Protein AF-R1DFX2-F1 (afdb_monomer_lite)

Secondary structure (DSSP, 8-state):
---GGGSS------GGG-TT--SHHHHHHHHHHHHHHHHHHHHHHHHHHHH-STTHHHHHHHHHHHHHHHHHHHHHHHHHHHHH-SSHHHHHHHHHHHHHHHHHHHHHHT-HHHHHHHHHHHS-----------------

Sequence (140 aa):
MASLASLFPRRTAVLFGVPGLGVPSDCARLARRTAARCDALAAAVISAHRSGGPAAPRRIVRGLDALSSTVCGLVDPLELARSAHPEEEMVRAADAAHGELCETLHRLNTSAELHAAAAAAARPAVRGRGEAGSGLRLRV

Organism: Emiliania huxleyi (NCBI:txid2903)

pLDDT: mean 85.62, std 19.41, range [41.81, 98.62]

Radius of gyration: 24.27 Å; chains: 1; bounding box: 84×29×70 Å

Structure (mmCIF, N/CA/C/O backbone):
data_AF-R1DFX2-F1
#
_entry.id   AF-R1DFX2-F1
#
loop_
_atom_site.group_PDB
_atom_site.id
_atom_site.type_symbol
_atom_site.label_atom_id
_atom_site.label_alt_id
_atom_site.label_comp_id
_atom_site.label_asym_id
_atom_site.label_entity_id
_atom_site.label_seq_id
_atom_site.pdbx_PDB_ins_code
_atom_site.Cartn_x
_atom_site.Cartn_y
_atom_site.Cartn_z
_atom_site.occupancy
_atom_site.B_iso_or_equiv
_atom_site.auth_seq_id
_atom_site.auth_comp_id
_atom_site.auth_asym_id
_atom_site.auth_atom_id
_atom_site.pdbx_PDB_model_num
ATOM 1 N N . MET A 1 1 ? -28.682 15.604 34.837 1.00 43.97 1 MET A N 1
ATOM 2 C CA . MET A 1 1 ? -27.512 14.762 34.507 1.00 43.97 1 MET A CA 1
ATOM 3 C C . MET A 1 1 ? -27.201 14.945 33.030 1.00 43.97 1 MET A C 1
ATOM 5 O O . MET A 1 1 ? -27.926 14.406 32.205 1.00 43.97 1 MET A O 1
ATOM 9 N N . ALA A 1 2 ? -26.220 15.785 32.689 1.00 47.34 2 ALA A N 1
ATOM 10 C CA . ALA A 1 2 ? -25.814 15.979 31.297 1.00 47.34 2 ALA A CA 1
ATOM 11 C C . ALA A 1 2 ? -25.183 14.679 30.775 1.00 47.34 2 ALA A C 1
ATOM 13 O O . ALA A 1 2 ? -24.300 14.118 31.422 1.00 47.34 2 ALA A O 1
ATOM 14 N N . SER A 1 3 ? -25.694 14.172 29.653 1.00 56.09 3 SER A N 1
ATOM 15 C CA . SER A 1 3 ? -25.184 12.961 29.008 1.00 56.09 3 SER A CA 1
ATOM 16 C C . SER A 1 3 ? -23.727 13.167 28.594 1.00 56.09 3 SER A C 1
ATOM 18 O O . SER A 1 3 ? -23.412 14.172 27.961 1.00 56.09 3 SER A O 1
ATOM 20 N N . LEU A 1 4 ? -22.849 12.202 28.891 1.00 55.28 4 LEU A N 1
ATOM 21 C CA . LEU A 1 4 ? -21.451 12.199 28.429 1.00 55.28 4 LEU A CA 1
ATOM 22 C C . LEU A 1 4 ? -21.342 12.330 26.896 1.00 55.28 4 LEU A C 1
ATOM 24 O O . LEU A 1 4 ? -20.336 12.820 26.388 1.00 55.28 4 LEU A O 1
ATOM 28 N N . ALA A 1 5 ? -22.409 11.994 26.162 1.00 54.12 5 ALA A N 1
ATOM 29 C CA . ALA A 1 5 ? -22.508 12.191 24.719 1.00 54.12 5 ALA A CA 1
ATOM 30 C C . ALA A 1 5 ? -22.498 13.672 24.281 1.00 54.12 5 ALA A C 1
ATOM 32 O O . ALA A 1 5 ? -22.230 13.950 23.115 1.00 54.12 5 ALA A O 1
ATOM 33 N N . SER A 1 6 ? -22.770 14.634 25.176 1.00 52.72 6 SER A N 1
ATOM 34 C CA . SER A 1 6 ? -22.750 16.069 24.846 1.00 52.72 6 SER A CA 1
ATOM 35 C C . SER A 1 6 ? -21.369 16.719 24.980 1.00 52.72 6 SER A C 1
ATOM 37 O O . SER A 1 6 ? -21.210 17.870 24.582 1.00 52.72 6 SER A O 1
ATOM 39 N N . LEU A 1 7 ? -20.380 16.019 25.551 1.00 52.38 7 LEU A N 1
ATOM 40 C CA . LEU A 1 7 ? -19.010 16.527 25.723 1.00 52.38 7 LEU A CA 1
ATOM 41 C C . LEU A 1 7 ? -18.137 16.334 24.476 1.00 52.38 7 LEU A C 1
ATOM 43 O O . LEU A 1 7 ? -17.106 16.989 24.344 1.00 52.38 7 LEU A O 1
ATOM 47 N N . PHE A 1 8 ? -18.572 15.491 23.539 1.00 54.12 8 PHE A N 1
ATOM 48 C CA . PHE A 1 8 ? -17.926 15.307 22.246 1.00 54.12 8 PHE A CA 1
ATOM 49 C C . PHE A 1 8 ? -18.796 15.946 21.162 1.00 54.12 8 PHE A C 1
ATOM 51 O O . PHE A 1 8 ? -19.661 15.275 20.592 1.00 54.12 8 PHE A O 1
ATOM 58 N N . PRO A 1 9 ? -18.624 17.249 20.862 1.00 46.53 9 PRO A N 1
ATOM 59 C CA . PRO A 1 9 ? -19.275 17.830 19.698 1.00 46.53 9 PRO A CA 1
ATOM 60 C C . PRO A 1 9 ? -18.891 16.983 18.484 1.00 46.53 9 PRO A C 1
ATOM 62 O O . PRO A 1 9 ? -17.702 16.733 18.267 1.00 46.53 9 PRO A O 1
ATOM 65 N N . ARG A 1 10 ? -19.886 16.538 17.702 1.00 53.62 10 ARG A N 1
ATOM 66 C CA . ARG A 1 10 ? -19.692 15.880 16.400 1.00 53.62 10 ARG A CA 1
ATOM 67 C C . ARG A 1 10 ? -19.063 16.882 15.426 1.00 53.62 10 ARG A C 1
ATOM 69 O O . ARG A 1 10 ? -19.713 17.388 14.517 1.00 53.62 10 ARG A O 1
ATOM 76 N N . ARG A 1 11 ? -17.794 17.221 15.650 1.00 51.31 11 ARG A N 1
ATOM 77 C CA . ARG A 1 11 ? -16.920 17.844 14.662 1.00 51.31 11 ARG A CA 1
ATOM 78 C C . ARG A 1 11 ? -16.886 16.874 13.496 1.00 51.31 11 ARG A C 1
ATOM 80 O O . ARG A 1 11 ? -16.752 15.680 13.736 1.00 51.31 11 ARG A O 1
ATOM 87 N N . THR A 1 12 ? -17.069 17.371 12.277 1.00 50.69 12 THR A N 1
ATOM 88 C CA . THR A 1 12 ? -16.925 16.613 11.024 1.00 50.69 12 THR A CA 1
ATOM 89 C C . THR A 1 12 ? -15.772 15.624 11.168 1.00 50.69 12 THR A C 1
ATOM 91 O O . THR A 1 12 ? -14.618 16.044 11.236 1.00 50.69 12 THR A O 1
ATOM 94 N N . ALA A 1 13 ? -16.103 14.353 11.398 1.00 53.62 13 ALA A N 1
ATOM 95 C CA . ALA A 1 13 ? -15.201 13.430 12.068 1.00 53.62 13 ALA A CA 1
ATOM 96 C C . ALA A 1 13 ? -14.059 13.061 11.121 1.00 53.62 13 ALA A C 1
ATOM 98 O O . ALA A 1 13 ? -14.257 12.409 10.099 1.00 53.62 13 ALA A O 1
ATOM 99 N N . VAL A 1 14 ? -12.875 13.569 11.449 1.00 61.81 14 VAL A N 1
ATOM 100 C CA . VAL A 1 14 ? -11.606 13.206 10.832 1.00 61.81 14 VAL A CA 1
ATOM 101 C C . VAL A 1 14 ? -10.836 12.472 11.921 1.00 61.81 14 VAL A C 1
ATOM 103 O O . VAL A 1 14 ? -10.137 13.088 12.728 1.00 61.81 14 VAL A O 1
ATOM 106 N N . LEU A 1 15 ? -11.034 11.162 12.012 1.00 74.75 15 LEU A N 1
ATOM 107 C CA . LEU A 1 15 ? -10.319 10.322 12.959 1.00 74.75 15 LEU A CA 1
ATOM 108 C C . LEU A 1 15 ? -8.849 10.254 12.526 1.00 74.75 15 LEU A C 1
ATOM 110 O O . LEU A 1 15 ? -8.541 9.926 11.381 1.00 74.75 15 LEU A O 1
ATOM 114 N N . PHE A 1 16 ? -7.948 10.638 13.431 1.00 81.12 16 PHE A N 1
ATOM 115 C CA . PHE A 1 16 ? -6.494 10.649 13.213 1.00 81.12 16 PHE A CA 1
ATOM 116 C C . PHE A 1 16 ? -6.021 11.447 11.985 1.00 81.12 16 PHE A C 1
ATOM 118 O O . PHE A 1 16 ? -4.985 11.146 11.404 1.00 81.12 16 PHE A O 1
ATOM 125 N N . GLY A 1 17 ? -6.769 12.474 11.569 1.00 79.75 17 GLY A N 1
ATOM 126 C CA . GLY A 1 17 ? -6.401 13.268 10.392 1.00 79.75 17 GLY A CA 1
ATOM 127 C C . GLY A 1 17 ? -6.754 12.617 9.047 1.00 79.75 17 GLY A C 1
ATOM 128 O O . GLY A 1 17 ? -6.452 13.211 8.016 1.00 79.75 17 GLY A O 1
ATOM 129 N N . VAL A 1 18 ? -7.433 11.459 9.032 1.00 86.06 18 VAL A N 1
ATOM 130 C CA . VAL A 1 18 ? -7.893 10.784 7.807 1.00 86.06 18 VAL A CA 1
ATOM 131 C C . VAL A 1 18 ? -9.235 11.356 7.337 1.00 86.06 18 VAL A C 1
ATOM 133 O O . VAL A 1 18 ? -10.257 11.178 8.012 1.00 86.06 18 VAL A O 1
ATOM 136 N N . PRO A 1 19 ? -9.294 12.025 6.170 1.00 86.38 19 PRO A N 1
ATOM 137 C CA . PRO A 1 19 ? -10.538 12.596 5.673 1.00 86.38 19 PRO A CA 1
ATOM 138 C C . PRO A 1 19 ? -11.594 11.520 5.399 1.00 86.38 19 PRO A C 1
ATOM 140 O O . PRO A 1 19 ? -11.378 10.593 4.619 1.00 86.38 19 PRO A O 1
ATOM 143 N N . GLY A 1 20 ? -12.771 11.684 6.003 1.00 86.62 20 GLY A N 1
ATOM 144 C CA . GLY A 1 20 ? -13.907 10.788 5.794 1.00 86.62 20 GLY A CA 1
ATOM 145 C C . GLY A 1 20 ? -13.832 9.463 6.554 1.00 86.62 20 GLY A C 1
ATOM 146 O O . GLY A 1 20 ? -14.596 8.568 6.196 1.00 86.62 20 GLY A O 1
ATOM 147 N N . LEU A 1 21 ? -12.936 9.346 7.544 1.00 89.25 21 LEU A N 1
ATOM 148 C CA . LEU A 1 21 ? -12.928 8.292 8.560 1.00 89.25 21 LEU A CA 1
ATOM 149 C C . LEU A 1 21 ? -13.527 8.858 9.853 1.00 89.25 21 LEU A C 1
ATOM 151 O O . LEU A 1 21 ? -12.865 9.614 10.560 1.00 89.25 21 LEU A O 1
ATOM 155 N N . GLY A 1 22 ? -14.778 8.524 10.156 1.00 88.88 22 GLY A N 1
ATOM 156 C CA . GLY A 1 22 ? -15.469 9.056 11.330 1.00 88.88 22 GLY A CA 1
ATOM 157 C C . GLY A 1 22 ? -16.487 8.118 11.970 1.00 88.88 22 GLY A C 1
ATOM 158 O O . GLY A 1 22 ? -16.707 8.198 13.175 1.00 88.88 22 GLY A O 1
ATOM 159 N N . VAL A 1 23 ? -17.091 7.221 11.192 1.00 92.50 23 VAL A N 1
ATOM 160 C CA . VAL A 1 23 ? -18.015 6.181 11.670 1.00 92.50 23 VAL A CA 1
ATOM 161 C C . VAL A 1 23 ? -17.557 4.791 11.209 1.00 92.50 23 VAL A C 1
ATOM 163 O O . VAL A 1 23 ? -16.844 4.701 10.212 1.00 92.50 23 VAL A O 1
ATOM 166 N N . PRO A 1 24 ? -17.970 3.691 11.869 1.00 96.12 24 PRO A N 1
ATOM 167 C CA . PRO A 1 24 ? -17.496 2.339 11.538 1.00 96.12 24 PRO A CA 1
ATOM 168 C C . PRO A 1 24 ? -17.664 1.947 10.058 1.00 96.12 24 PRO A C 1
ATOM 170 O O . PRO A 1 24 ? -16.787 1.325 9.461 1.00 96.12 24 PRO A O 1
ATOM 173 N N . SER A 1 25 ? -18.757 2.371 9.415 1.00 95.19 25 SER A N 1
ATOM 174 C CA . SER A 1 25 ? -19.004 2.100 7.990 1.00 95.19 25 SER A CA 1
ATOM 175 C C . SER A 1 25 ? -18.026 2.807 7.039 1.00 95.19 25 SER A C 1
ATOM 177 O O . SER A 1 25 ? -17.886 2.403 5.879 1.00 95.19 25 SER A O 1
ATOM 179 N N . ASP A 1 26 ? -17.310 3.829 7.515 1.00 96.12 26 ASP A N 1
ATOM 180 C CA . ASP A 1 26 ? -16.275 4.508 6.746 1.00 96.12 26 ASP A CA 1
ATOM 181 C C . ASP A 1 26 ? -15.040 3.623 6.550 1.00 96.12 26 ASP A C 1
ATOM 183 O O . ASP A 1 26 ? -14.452 3.682 5.471 1.00 96.12 26 ASP A O 1
ATOM 187 N N . CYS A 1 27 ? -14.686 2.770 7.523 1.00 97.50 27 CYS A N 1
ATOM 188 C CA . CYS A 1 27 ? -13.515 1.888 7.459 1.00 97.50 27 CYS A CA 1
ATOM 189 C C . CYS A 1 27 ? -13.551 1.019 6.197 1.00 97.50 27 CYS A C 1
ATOM 191 O O . CYS A 1 27 ? -12.656 1.091 5.356 1.00 97.50 27 CYS A O 1
ATOM 193 N N . ALA A 1 28 ? -14.646 0.281 6.002 1.00 97.56 28 ALA A N 1
ATOM 194 C CA . ALA A 1 28 ? -14.812 -0.596 4.845 1.00 97.56 28 ALA A CA 1
ATOM 195 C C . ALA A 1 28 ? -14.911 0.192 3.524 1.00 97.56 28 ALA A C 1
ATOM 197 O O . ALA A 1 28 ? -14.397 -0.226 2.486 1.00 97.56 28 ALA A O 1
ATOM 198 N N . ARG A 1 29 ? -15.566 1.363 3.532 1.00 97.94 29 ARG A N 1
ATOM 199 C CA . ARG A 1 29 ? -15.655 2.223 2.340 1.00 97.94 29 ARG A CA 1
ATOM 200 C C . ARG A 1 29 ? -14.278 2.738 1.921 1.00 97.94 29 ARG A C 1
ATOM 202 O O . ARG A 1 29 ? -13.976 2.760 0.726 1.00 97.94 29 ARG A O 1
ATOM 209 N N . LEU A 1 30 ? -13.477 3.187 2.882 1.00 97.81 30 LEU A N 1
ATOM 210 C CA . LEU A 1 30 ? -12.135 3.705 2.651 1.00 97.81 30 LEU A CA 1
ATOM 211 C C . LEU A 1 30 ? -11.174 2.584 2.255 1.00 97.81 30 LEU A C 1
ATOM 213 O O . LEU A 1 30 ? -10.459 2.769 1.278 1.00 97.81 30 LEU A O 1
ATOM 217 N N . ALA A 1 31 ? -11.228 1.413 2.896 1.00 98.25 31 ALA A N 1
ATOM 218 C CA . ALA A 1 31 ? -10.410 0.257 2.526 1.00 98.25 31 ALA A CA 1
ATOM 219 C C . ALA A 1 31 ? -10.603 -0.133 1.054 1.00 98.25 31 ALA A C 1
ATOM 221 O O . ALA A 1 31 ? -9.639 -0.158 0.290 1.00 98.25 31 ALA A O 1
ATOM 222 N N . ARG A 1 32 ? -11.857 -0.294 0.604 1.00 98.44 32 ARG A N 1
ATOM 223 C CA . ARG A 1 32 ? -12.162 -0.586 -0.810 1.00 98.44 32 ARG A CA 1
ATOM 224 C C . ARG A 1 32 ? -11.648 0.488 -1.767 1.00 98.44 32 ARG A C 1
ATOM 226 O O . ARG A 1 32 ? -11.128 0.173 -2.836 1.00 98.44 32 ARG A O 1
ATOM 233 N N . ARG A 1 33 ? -11.793 1.766 -1.404 1.00 98.25 33 ARG A N 1
ATOM 234 C CA . ARG A 1 33 ? -11.288 2.887 -2.214 1.00 98.25 33 ARG A CA 1
ATOM 235 C C . ARG A 1 33 ? -9.765 2.888 -2.300 1.00 98.25 33 ARG A C 1
ATOM 237 O O . ARG A 1 33 ? -9.227 3.092 -3.386 1.00 98.25 33 ARG A O 1
ATOM 244 N N . THR A 1 34 ? -9.091 2.657 -1.180 1.00 98.38 34 THR A N 1
ATOM 245 C CA . THR A 1 34 ? -7.633 2.566 -1.091 1.00 98.38 34 THR A CA 1
ATOM 246 C C . THR A 1 34 ? -7.119 1.394 -1.918 1.00 98.38 34 THR A C 1
ATOM 248 O O . THR A 1 34 ? -6.250 1.605 -2.758 1.00 98.38 34 THR A O 1
ATOM 251 N N . ALA A 1 35 ? -7.717 0.206 -1.795 1.00 98.50 35 ALA A N 1
ATOM 252 C CA . ALA A 1 35 ? -7.357 -0.961 -2.600 1.00 98.50 35 ALA A CA 1
ATOM 253 C C . ALA A 1 35 ? -7.498 -0.689 -4.109 1.00 98.50 35 ALA A C 1
ATOM 255 O O . ALA A 1 35 ? -6.539 -0.866 -4.859 1.00 98.50 35 ALA A O 1
ATOM 256 N N . ALA A 1 36 ? -8.635 -0.137 -4.549 1.00 98.50 36 ALA A N 1
ATOM 257 C CA . ALA A 1 36 ? -8.843 0.219 -5.955 1.00 98.50 36 ALA A CA 1
ATOM 258 C C . ALA A 1 36 ? -7.830 1.268 -6.458 1.00 98.50 36 ALA A C 1
ATOM 260 O O . ALA A 1 36 ? -7.362 1.212 -7.599 1.00 98.50 36 ALA A O 1
ATOM 261 N N . ARG A 1 37 ? -7.464 2.236 -5.608 1.00 98.50 37 ARG A N 1
ATOM 262 C CA . ARG A 1 37 ? -6.435 3.233 -5.926 1.00 98.50 37 ARG A CA 1
ATOM 263 C C . ARG A 1 37 ? -5.056 2.587 -6.056 1.00 98.50 37 ARG A C 1
ATOM 26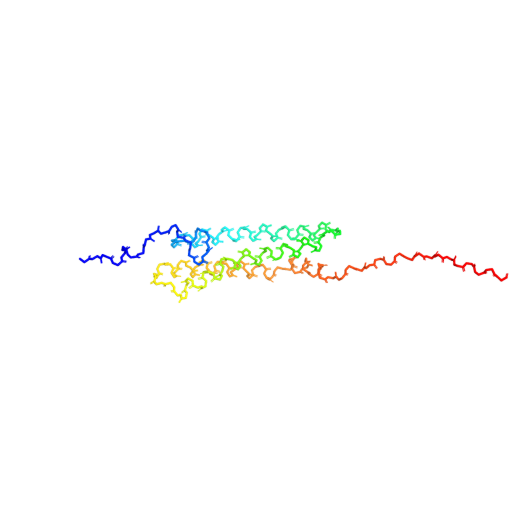5 O O . ARG A 1 37 ? -4.325 2.938 -6.984 1.00 98.50 37 ARG A O 1
ATOM 272 N N . CYS A 1 38 ? -4.717 1.661 -5.164 1.00 98.62 38 CYS A N 1
ATOM 273 C CA . CYS A 1 38 ? -3.484 0.889 -5.228 1.00 98.62 38 CYS A CA 1
ATOM 274 C C . CYS A 1 38 ? -3.409 0.065 -6.517 1.00 98.62 38 CYS A C 1
ATOM 276 O O . CYS A 1 38 ? -2.405 0.148 -7.219 1.00 98.62 38 CYS A O 1
ATOM 278 N N . ASP A 1 39 ? -4.475 -0.638 -6.899 1.00 98.38 39 ASP A N 1
ATOM 279 C CA . ASP A 1 39 ? -4.498 -1.424 -8.139 1.00 98.38 39 ASP A CA 1
ATOM 280 C C . ASP A 1 39 ? -4.257 -0.532 -9.377 1.00 98.38 39 ASP A C 1
ATOM 282 O O . ASP A 1 39 ? -3.451 -0.862 -10.251 1.00 98.38 39 ASP A O 1
ATOM 286 N N . ALA A 1 40 ? -4.870 0.657 -9.421 1.00 98.62 40 ALA A N 1
ATOM 287 C CA . ALA A 1 40 ? -4.650 1.622 -10.501 1.00 98.62 40 ALA A CA 1
ATOM 288 C C . ALA A 1 40 ? -3.203 2.156 -10.550 1.00 98.62 40 ALA A C 1
ATOM 290 O O . ALA A 1 40 ? -2.629 2.320 -11.631 1.00 98.62 40 ALA A O 1
ATOM 291 N N . LEU A 1 41 ? -2.595 2.431 -9.392 1.00 98.62 41 LEU A N 1
ATOM 292 C CA . LEU A 1 41 ? -1.200 2.872 -9.305 1.00 98.62 41 LEU A CA 1
ATOM 293 C C . LEU A 1 41 ? -0.227 1.756 -9.705 1.00 98.62 41 LEU A C 1
ATOM 295 O O . LEU A 1 41 ? 0.724 2.016 -10.442 1.00 98.62 41 LEU A O 1
ATOM 299 N N . ALA A 1 42 ? -0.490 0.517 -9.288 1.00 98.62 42 ALA A N 1
ATOM 300 C CA . ALA A 1 42 ? 0.301 -0.647 -9.669 1.00 98.62 42 ALA A CA 1
ATOM 301 C C . ALA A 1 42 ? 0.275 -0.855 -11.190 1.00 98.62 42 ALA A C 1
ATOM 303 O O . ALA A 1 42 ? 1.329 -0.973 -11.818 1.00 98.62 42 ALA A O 1
ATOM 304 N N . ALA A 1 43 ? -0.908 -0.780 -11.808 1.00 98.50 43 ALA A N 1
ATOM 305 C CA . ALA A 1 43 ? -1.050 -0.836 -13.260 1.00 98.50 43 ALA A CA 1
ATOM 306 C C . ALA A 1 43 ? -0.256 0.281 -13.966 1.00 98.50 43 ALA A C 1
ATOM 308 O O . ALA A 1 43 ? 0.397 0.038 -14.984 1.00 98.50 43 ALA A O 1
ATOM 309 N N . ALA A 1 44 ? -0.248 1.496 -13.409 1.00 98.25 44 ALA A N 1
ATOM 310 C CA . ALA A 1 44 ? 0.528 2.610 -13.949 1.00 98.25 44 ALA A CA 1
ATOM 311 C C . ALA A 1 44 ? 2.050 2.390 -13.842 1.00 98.25 44 ALA A C 1
ATOM 313 O O . ALA A 1 44 ? 2.777 2.735 -14.778 1.00 98.25 44 ALA A O 1
ATOM 314 N N . VAL A 1 45 ? 2.536 1.798 -12.744 1.00 98.50 45 VAL A N 1
ATOM 315 C CA . VAL A 1 45 ? 3.950 1.415 -12.570 1.00 98.50 45 VAL A CA 1
ATOM 316 C C . VAL A 1 45 ? 4.351 0.359 -13.596 1.00 98.50 45 VAL A C 1
ATOM 318 O O . VAL A 1 45 ? 5.348 0.533 -14.299 1.00 98.50 45 VAL A O 1
ATOM 321 N N . ILE A 1 46 ? 3.547 -0.695 -13.738 1.00 98.50 46 ILE A N 1
ATOM 322 C CA . ILE A 1 46 ? 3.790 -1.782 -14.695 1.00 98.50 46 ILE A CA 1
ATOM 323 C C . ILE A 1 46 ? 3.785 -1.238 -16.128 1.00 98.50 46 ILE A C 1
ATOM 325 O O . ILE A 1 46 ? 4.685 -1.531 -16.912 1.00 98.50 46 ILE A O 1
ATOM 329 N N . SER A 1 47 ? 2.823 -0.377 -16.467 1.00 98.12 47 SER A N 1
ATOM 330 C CA . SER A 1 47 ? 2.773 0.292 -17.770 1.00 98.12 47 SER A CA 1
ATOM 331 C C . SER A 1 47 ? 4.016 1.150 -18.024 1.00 98.12 47 SER A C 1
ATOM 333 O O . SER A 1 47 ? 4.608 1.069 -19.099 1.00 98.12 47 SER A O 1
ATOM 335 N N . ALA A 1 48 ? 4.467 1.934 -17.038 1.00 97.31 48 ALA A N 1
ATOM 336 C CA . ALA A 1 48 ? 5.684 2.735 -17.165 1.00 97.31 48 ALA A CA 1
ATOM 337 C C . ALA A 1 48 ? 6.929 1.866 -17.395 1.00 97.31 48 ALA A C 1
ATOM 339 O O . ALA A 1 48 ? 7.793 2.243 -18.187 1.00 97.31 48 ALA A O 1
ATOM 340 N N . HIS A 1 49 ? 7.003 0.704 -16.744 1.00 97.38 49 HIS A N 1
ATOM 341 C CA . HIS A 1 49 ? 8.077 -0.256 -16.960 1.00 97.38 49 HIS A CA 1
ATOM 342 C C . HIS A 1 49 ? 8.052 -0.849 -18.373 1.00 97.38 49 HIS A C 1
ATOM 344 O O . HIS A 1 49 ? 9.081 -0.830 -19.045 1.00 97.38 49 HIS A O 1
ATOM 350 N N . ARG A 1 50 ? 6.884 -1.304 -18.846 1.00 97.06 50 ARG A N 1
ATOM 351 C CA . ARG A 1 50 ? 6.720 -1.911 -20.178 1.00 97.06 50 ARG A CA 1
ATOM 352 C C . ARG A 1 50 ? 6.997 -0.928 -21.316 1.00 97.06 50 ARG A C 1
ATOM 354 O O . ARG A 1 50 ? 7.640 -1.297 -22.291 1.00 97.06 50 ARG A O 1
ATOM 361 N N . SER A 1 51 ? 6.538 0.316 -21.191 1.00 94.88 51 SER A N 1
ATOM 362 C CA . SER A 1 51 ? 6.761 1.348 -22.213 1.00 94.88 51 SER A CA 1
ATOM 363 C C . SER A 1 51 ? 8.212 1.835 -22.263 1.00 94.88 51 SER A C 1
ATOM 365 O O . SER A 1 51 ? 8.661 2.318 -23.300 1.00 94.88 51 SER A O 1
ATOM 367 N N . GLY A 1 52 ? 8.948 1.736 -21.149 1.00 91.44 52 GLY A N 1
ATOM 368 C CA . GLY A 1 52 ? 10.343 2.159 -21.062 1.00 91.44 52 GLY A CA 1
ATOM 369 C C . GLY A 1 52 ? 10.561 3.653 -21.342 1.00 91.44 52 GLY A C 1
ATOM 370 O O . GLY A 1 52 ? 9.726 4.512 -21.041 1.00 91.44 52 GLY A O 1
ATOM 371 N N . GLY A 1 53 ? 11.729 3.972 -21.900 1.00 91.94 53 GLY A N 1
ATOM 372 C CA . GLY A 1 53 ? 12.144 5.337 -22.221 1.00 91.94 53 GLY A CA 1
ATOM 373 C C . GLY A 1 53 ? 12.854 6.071 -21.072 1.00 91.94 53 GLY A C 1
ATOM 374 O O . GLY A 1 53 ? 12.864 5.613 -19.927 1.00 91.94 53 GLY A O 1
ATOM 375 N N . PRO A 1 54 ? 13.454 7.241 -21.355 1.00 90.81 54 PRO A N 1
ATOM 376 C CA . PRO A 1 54 ? 14.340 7.935 -20.415 1.00 90.81 54 PRO A CA 1
ATOM 377 C C . PRO A 1 54 ? 13.632 8.413 -19.137 1.00 90.81 54 PRO A C 1
ATOM 379 O O . PRO A 1 54 ? 14.267 8.577 -18.100 1.00 90.81 54 PRO A O 1
ATOM 382 N N . ALA A 1 55 ? 12.309 8.604 -19.182 1.00 91.94 55 ALA A N 1
ATOM 383 C CA . ALA A 1 55 ? 11.511 9.007 -18.024 1.00 91.94 55 ALA A CA 1
ATOM 384 C C . ALA A 1 55 ? 10.971 7.827 -17.188 1.00 91.94 55 ALA A C 1
ATOM 386 O O . ALA A 1 55 ? 10.420 8.067 -16.108 1.00 91.94 55 ALA A O 1
ATOM 387 N N . ALA A 1 56 ? 11.090 6.576 -17.655 1.00 94.31 56 ALA A N 1
ATOM 388 C CA . ALA A 1 56 ? 10.500 5.418 -16.978 1.00 94.31 56 ALA A CA 1
ATOM 389 C C . ALA A 1 56 ? 11.000 5.222 -15.539 1.00 94.31 56 ALA A C 1
ATOM 391 O O . ALA A 1 56 ? 10.141 5.109 -14.663 1.00 94.31 56 ALA A O 1
ATOM 392 N N . PRO A 1 57 ? 12.314 5.278 -15.230 1.00 95.25 57 PRO A N 1
ATOM 393 C CA . PRO A 1 57 ? 12.792 5.074 -13.860 1.00 95.25 57 PRO A CA 1
ATOM 394 C C . PRO A 1 57 ? 12.152 6.046 -12.862 1.00 95.25 57 PRO A C 1
ATOM 396 O O . PRO A 1 57 ? 11.633 5.643 -11.824 1.00 95.25 57 PRO A O 1
ATOM 399 N N . ARG A 1 58 ? 12.078 7.335 -13.224 1.00 95.25 58 ARG A N 1
ATOM 400 C CA . ARG A 1 58 ? 11.441 8.366 -12.392 1.00 95.25 58 ARG A CA 1
ATOM 401 C C . ARG A 1 58 ? 9.945 8.113 -12.197 1.00 95.25 58 ARG A C 1
ATOM 403 O O . ARG A 1 58 ? 9.430 8.362 -11.109 1.00 95.25 58 ARG A O 1
ATOM 410 N N . ARG A 1 59 ? 9.232 7.666 -13.237 1.00 96.94 59 ARG A N 1
ATOM 411 C CA . ARG A 1 59 ? 7.795 7.346 -13.153 1.00 96.94 59 ARG A CA 1
ATOM 412 C C . ARG A 1 59 ? 7.536 6.121 -12.281 1.00 96.94 59 ARG A C 1
ATOM 414 O O . ARG A 1 59 ? 6.593 6.151 -11.501 1.00 96.94 59 ARG A O 1
ATOM 421 N N . ILE A 1 60 ? 8.380 5.096 -12.390 1.00 98.12 60 ILE A N 1
ATOM 422 C CA . ILE A 1 60 ? 8.305 3.882 -11.572 1.00 98.12 60 ILE A CA 1
ATOM 423 C C . ILE A 1 60 ? 8.499 4.234 -10.098 1.00 98.12 60 ILE A C 1
ATOM 425 O O . ILE A 1 60 ? 7.614 3.955 -9.299 1.00 98.12 60 ILE A O 1
ATOM 429 N N . VAL A 1 61 ? 9.594 4.921 -9.747 1.00 97.25 61 VAL A N 1
ATOM 430 C CA . VAL A 1 61 ? 9.882 5.292 -8.349 1.00 97.25 61 VAL A CA 1
ATOM 431 C C . VAL A 1 61 ? 8.753 6.134 -7.754 1.00 97.25 61 VAL A C 1
ATOM 433 O O . VAL A 1 61 ? 8.284 5.839 -6.662 1.00 97.25 61 VAL A O 1
ATOM 436 N N . ARG A 1 62 ? 8.250 7.134 -8.490 1.00 97.69 62 ARG A N 1
ATOM 437 C CA . ARG A 1 62 ? 7.109 7.949 -8.035 1.00 97.69 62 ARG A CA 1
ATOM 438 C C . ARG A 1 62 ? 5.823 7.143 -7.872 1.00 97.69 62 ARG A C 1
ATOM 440 O O . ARG A 1 62 ? 5.034 7.444 -6.988 1.00 97.69 62 ARG A O 1
ATOM 447 N N . GLY A 1 63 ? 5.583 6.164 -8.740 1.00 98.12 63 GLY A N 1
ATOM 448 C CA . GLY A 1 63 ? 4.412 5.300 -8.632 1.00 98.12 63 GLY A CA 1
ATOM 449 C C . GLY A 1 63 ? 4.486 4.369 -7.421 1.00 98.12 63 GLY A C 1
ATOM 450 O O . GLY A 1 63 ? 3.483 4.201 -6.737 1.00 98.12 63 GLY A O 1
ATOM 451 N N . LEU A 1 64 ? 5.671 3.828 -7.117 1.00 98.06 64 LEU A N 1
ATOM 452 C CA . LEU A 1 64 ? 5.916 3.029 -5.911 1.00 98.06 64 LEU A CA 1
ATOM 453 C C . LEU A 1 64 ? 5.773 3.868 -4.633 1.00 98.06 64 LEU A C 1
ATOM 455 O O . LEU A 1 64 ? 5.099 3.450 -3.700 1.00 98.06 64 LEU A O 1
ATOM 459 N N . ASP A 1 65 ? 6.326 5.079 -4.614 1.00 98.19 65 ASP A N 1
ATOM 460 C CA . ASP A 1 65 ? 6.159 6.023 -3.501 1.00 98.19 65 ASP A CA 1
ATOM 461 C C . ASP A 1 65 ? 4.679 6.389 -3.270 1.00 98.19 65 ASP A C 1
ATOM 463 O O . ASP A 1 65 ? 4.179 6.376 -2.142 1.00 98.19 65 ASP A O 1
ATOM 467 N N . ALA A 1 66 ? 3.934 6.623 -4.355 1.00 98.31 66 ALA A N 1
ATOM 468 C CA . ALA A 1 66 ? 2.499 6.872 -4.289 1.00 98.31 66 ALA A CA 1
ATOM 469 C C . ALA A 1 66 ? 1.704 5.650 -3.800 1.00 98.31 66 ALA A C 1
ATOM 471 O O . ALA A 1 66 ? 0.707 5.832 -3.099 1.00 98.31 66 ALA A O 1
ATOM 472 N N . LEU A 1 67 ? 2.118 4.424 -4.150 1.00 98.12 67 LEU A N 1
ATOM 473 C CA . LEU A 1 67 ? 1.519 3.192 -3.625 1.00 98.12 67 LEU A CA 1
ATOM 474 C C . LEU A 1 67 ? 1.659 3.136 -2.105 1.00 98.12 67 LEU A C 1
ATOM 476 O O . LEU A 1 67 ? 0.643 3.031 -1.418 1.00 98.12 67 LEU A O 1
ATOM 480 N N . SER A 1 68 ? 2.885 3.282 -1.596 1.00 97.44 68 SER A N 1
ATOM 481 C CA . SER A 1 68 ? 3.173 3.272 -0.159 1.00 97.44 68 SER A CA 1
ATOM 482 C C . SER A 1 68 ? 2.409 4.374 0.573 1.00 97.44 68 SER A C 1
ATOM 484 O O . SER A 1 68 ? 1.716 4.100 1.548 1.00 97.44 68 SER A O 1
ATOM 486 N N . SER A 1 69 ? 2.437 5.603 0.050 1.00 97.44 69 SER A N 1
ATOM 487 C CA . SER A 1 69 ? 1.708 6.737 0.635 1.00 97.44 69 SER A CA 1
ATOM 488 C C . SER A 1 69 ? 0.196 6.499 0.688 1.00 97.44 69 SER A C 1
ATOM 490 O O . SER A 1 69 ? -0.462 6.870 1.656 1.00 97.44 69 SER A O 1
ATOM 492 N N . THR A 1 70 ? -0.366 5.869 -0.349 1.00 97.56 70 THR A N 1
ATOM 493 C CA . THR A 1 70 ? -1.805 5.584 -0.432 1.00 97.56 70 THR A CA 1
ATOM 494 C C . THR A 1 70 ? -2.228 4.541 0.597 1.00 97.56 70 THR A C 1
ATOM 496 O O . THR A 1 70 ? -3.237 4.729 1.271 1.00 97.56 70 THR A O 1
ATOM 499 N N . VAL A 1 71 ? -1.480 3.441 0.713 1.00 96.81 71 VAL A N 1
ATOM 500 C CA . VAL A 1 71 ? -1.861 2.336 1.599 1.00 96.81 71 VAL A CA 1
ATOM 501 C C . VAL A 1 71 ? -1.546 2.642 3.064 1.00 96.81 71 VAL A C 1
ATOM 503 O O . VAL A 1 71 ? -2.436 2.515 3.903 1.00 96.81 71 VAL A O 1
ATOM 506 N N . CYS A 1 72 ? -0.344 3.141 3.378 1.00 95.50 72 CYS A N 1
ATOM 507 C CA . CYS A 1 72 ? 0.048 3.488 4.750 1.00 95.50 72 CYS A CA 1
ATOM 508 C C . CYS A 1 72 ? -0.784 4.649 5.306 1.00 95.50 72 CYS A C 1
ATOM 510 O O . CYS A 1 72 ? -1.124 4.654 6.484 1.00 95.50 72 CYS A O 1
ATOM 512 N N . GLY A 1 73 ? -1.228 5.572 4.442 1.00 95.38 73 GLY A N 1
ATOM 513 C CA . GLY A 1 73 ? -2.123 6.664 4.829 1.00 95.38 73 GLY A CA 1
ATOM 514 C C . GLY A 1 73 ? -3.478 6.218 5.396 1.00 95.38 73 GLY A C 1
ATOM 515 O O . GLY A 1 73 ? -4.185 7.046 5.968 1.00 95.38 73 GLY A O 1
ATOM 516 N N . LEU A 1 74 ? -3.850 4.940 5.254 1.00 96.94 74 LEU A N 1
ATOM 517 C CA . LEU A 1 74 ? -5.049 4.368 5.867 1.00 96.94 74 LEU A CA 1
ATOM 518 C C . LEU A 1 74 ? -4.753 3.182 6.794 1.00 96.94 74 LEU A C 1
ATOM 520 O O . LEU A 1 74 ? -5.418 3.060 7.818 1.00 96.94 74 LEU A O 1
ATOM 524 N N . VAL A 1 75 ? -3.767 2.339 6.477 1.00 96.88 75 VAL A N 1
ATOM 525 C CA . VAL A 1 75 ? -3.386 1.197 7.325 1.00 96.88 75 VAL A CA 1
ATOM 526 C C . VAL A 1 75 ? -2.967 1.656 8.722 1.00 96.88 75 VAL A C 1
ATOM 528 O O . VAL A 1 75 ? -3.506 1.135 9.695 1.00 96.88 75 VAL A O 1
ATOM 531 N N . ASP A 1 76 ? -2.108 2.673 8.845 1.00 95.56 76 ASP A N 1
ATOM 532 C CA . ASP A 1 76 ? -1.611 3.099 10.163 1.00 95.56 76 ASP A CA 1
ATOM 533 C C . ASP A 1 76 ? -2.736 3.692 11.045 1.00 95.56 76 ASP A C 1
ATOM 535 O O . ASP A 1 76 ? -2.856 3.317 12.215 1.00 95.56 76 ASP A O 1
ATOM 539 N N . PRO A 1 77 ? -3.635 4.552 10.517 1.00 95.50 77 PRO A N 1
ATOM 540 C CA . PRO A 1 77 ? -4.828 4.984 11.247 1.00 95.50 77 PRO A CA 1
ATOM 541 C C . PRO A 1 77 ? -5.771 3.847 11.660 1.00 95.50 77 PRO A C 1
ATOM 543 O O . PRO A 1 77 ? -6.364 3.920 12.737 1.00 95.50 77 PRO A O 1
ATOM 546 N N . LEU A 1 78 ? -5.932 2.812 10.828 1.00 96.88 78 LEU A N 1
ATOM 547 C CA . LEU A 1 78 ? -6.755 1.647 11.166 1.00 96.88 78 LEU A CA 1
ATOM 548 C C . LEU A 1 78 ? -6.104 0.790 12.258 1.00 96.88 78 LEU A C 1
ATOM 550 O O . LEU A 1 78 ? -6.810 0.345 13.161 1.00 96.88 78 LEU A O 1
ATOM 554 N N . GLU A 1 79 ? -4.780 0.618 12.231 1.00 96.56 79 GLU A N 1
ATOM 555 C CA . GLU A 1 79 ? -4.030 -0.070 13.292 1.00 96.56 79 GLU A CA 1
ATOM 556 C C . GLU A 1 79 ? -4.203 0.644 14.639 1.00 96.56 79 GLU A C 1
ATOM 558 O O . GLU A 1 79 ? -4.461 0.016 15.672 1.00 96.56 79 GLU A O 1
ATOM 563 N N . LEU A 1 80 ? -4.141 1.979 14.630 1.00 95.38 80 LEU A N 1
ATOM 564 C CA . LEU A 1 80 ? -4.395 2.776 15.826 1.00 95.38 80 LEU A CA 1
ATOM 565 C C . LEU A 1 80 ? -5.855 2.660 16.287 1.00 95.38 80 LEU A C 1
ATOM 567 O O . LEU A 1 80 ? -6.112 2.484 17.479 1.00 95.38 80 LEU A O 1
ATOM 571 N N . ALA A 1 81 ? -6.816 2.720 15.359 1.00 94.94 81 ALA A N 1
ATOM 572 C CA . ALA A 1 81 ? -8.238 2.593 15.674 1.00 94.94 81 ALA A CA 1
ATOM 573 C C . ALA A 1 81 ? -8.564 1.234 16.309 1.00 94.94 81 ALA A C 1
ATOM 575 O O . ALA A 1 81 ? -9.227 1.189 17.342 1.00 94.94 81 ALA A O 1
ATOM 576 N N . ARG A 1 82 ? -8.069 0.127 15.746 1.00 96.44 82 ARG A N 1
ATOM 577 C CA . ARG A 1 82 ? -8.349 -1.212 16.286 1.00 96.44 82 ARG A CA 1
ATOM 578 C C . ARG A 1 82 ? -7.664 -1.482 17.630 1.00 96.44 82 ARG A C 1
ATOM 580 O O . ARG A 1 82 ? -8.131 -2.326 18.385 1.00 96.44 82 ARG A O 1
ATOM 587 N N . SER A 1 83 ? -6.591 -0.756 17.945 1.00 95.44 83 SER A N 1
ATOM 588 C CA . SER A 1 83 ? -5.826 -0.953 19.184 1.00 95.44 83 SER A CA 1
ATOM 589 C C . SER A 1 83 ? -6.264 -0.047 20.338 1.00 95.44 83 SER A C 1
ATOM 591 O O . SER A 1 83 ? -6.065 -0.403 21.497 1.00 95.44 83 SER A O 1
ATOM 593 N N . ALA A 1 84 ? -6.813 1.137 20.045 1.00 92.69 84 ALA A N 1
ATOM 594 C CA . ALA A 1 84 ? -6.994 2.188 21.052 1.00 92.69 84 ALA A CA 1
ATOM 595 C C . ALA A 1 84 ? -8.346 2.919 21.005 1.00 92.69 84 ALA A C 1
ATOM 597 O O . ALA A 1 84 ? -8.578 3.805 21.831 1.00 92.69 84 ALA A O 1
ATOM 598 N N . HIS A 1 85 ? -9.239 2.613 20.056 1.00 93.50 85 HIS A N 1
ATOM 599 C CA . HIS A 1 85 ? -10.525 3.307 19.984 1.00 93.50 85 HIS A CA 1
ATOM 600 C C . HIS A 1 85 ? -11.461 2.870 21.133 1.00 93.50 85 HIS A C 1
ATOM 602 O O . HIS A 1 85 ? -11.578 1.675 21.393 1.00 93.50 85 HIS A O 1
ATOM 608 N N . PRO A 1 86 ? -12.160 3.804 21.813 1.00 93.62 86 PRO A N 1
ATOM 609 C CA . PRO A 1 86 ? -13.010 3.473 22.964 1.00 93.62 86 PRO A CA 1
ATOM 610 C C . PRO A 1 86 ? -14.281 2.694 22.593 1.00 93.62 86 PRO A C 1
ATOM 612 O O . PRO A 1 86 ? -14.788 1.922 23.398 1.00 93.62 86 PRO A O 1
ATOM 615 N N . GLU A 1 87 ? -14.805 2.901 21.382 1.00 95.19 87 GLU A N 1
ATOM 616 C CA . GLU A 1 87 ? -16.002 2.207 20.883 1.00 95.19 87 GLU A CA 1
ATOM 617 C C . GLU A 1 87 ? -15.646 0.882 20.193 1.00 95.19 87 GLU A C 1
ATOM 619 O O . GLU A 1 87 ? -14.967 0.884 19.160 1.00 95.19 87 GLU A O 1
ATOM 624 N N . GLU A 1 88 ? -16.181 -0.234 20.696 1.00 96.62 88 GLU A N 1
ATOM 625 C CA . GLU A 1 88 ? -15.924 -1.582 20.164 1.00 96.62 88 GLU A CA 1
ATOM 626 C C . GLU A 1 88 ? -16.372 -1.773 18.708 1.00 96.62 88 GLU A C 1
ATOM 628 O O . GLU A 1 88 ? -15.770 -2.547 17.964 1.00 96.62 88 GLU A O 1
ATOM 633 N N . GLU A 1 89 ? -17.444 -1.098 18.284 1.00 96.50 89 GLU A N 1
ATOM 634 C CA . GLU A 1 89 ? -17.933 -1.196 16.904 1.00 96.50 89 GLU A CA 1
ATOM 635 C C . GLU A 1 89 ? -16.907 -0.627 15.915 1.00 96.50 89 GLU A C 1
ATOM 637 O O . GLU A 1 89 ? -16.661 -1.216 14.861 1.00 96.50 89 GLU A O 1
ATOM 642 N N . MET A 1 90 ? -16.253 0.479 16.284 1.00 95.56 90 MET A N 1
ATOM 643 C CA . MET A 1 90 ? -15.169 1.052 15.490 1.00 95.56 90 MET A CA 1
ATOM 644 C C . MET A 1 90 ? -13.939 0.145 15.507 1.00 95.56 90 MET A C 1
ATOM 646 O O . MET A 1 90 ? -13.343 -0.053 14.454 1.00 95.56 90 MET A O 1
ATOM 650 N N . VAL A 1 91 ? -13.589 -0.444 16.658 1.00 98.12 91 VAL A N 1
ATOM 651 C CA . VAL A 1 91 ? -12.481 -1.411 16.759 1.00 98.12 91 VAL A CA 1
ATOM 652 C C . VAL A 1 91 ? -12.687 -2.573 15.787 1.00 98.12 91 VAL A C 1
ATOM 654 O O . VAL A 1 91 ? -11.811 -2.850 14.972 1.00 98.12 91 VAL A O 1
ATOM 657 N N . ARG A 1 92 ? -13.870 -3.201 15.804 1.00 98.50 92 ARG A N 1
ATOM 658 C CA . ARG A 1 92 ? -14.209 -4.320 14.907 1.00 98.50 92 ARG A CA 1
ATOM 659 C C . ARG A 1 92 ? -14.187 -3.918 13.432 1.00 98.50 92 ARG A C 1
ATOM 661 O O . ARG A 1 92 ? -13.673 -4.661 12.600 1.00 98.50 92 ARG A O 1
ATOM 668 N N . ALA A 1 93 ? -14.730 -2.748 13.098 1.00 98.31 93 ALA A N 1
ATOM 669 C CA . ALA A 1 93 ? -14.724 -2.258 11.723 1.00 98.31 93 ALA A CA 1
ATOM 670 C C . ALA A 1 93 ? -13.312 -1.909 11.228 1.00 98.31 93 ALA A C 1
ATOM 672 O O . ALA A 1 93 ? -12.990 -2.158 10.065 1.00 98.31 93 ALA A O 1
ATOM 673 N N . ALA A 1 94 ? -12.474 -1.340 12.098 1.00 98.19 94 ALA A N 1
ATOM 674 C CA . ALA A 1 94 ? -11.089 -1.029 11.786 1.00 98.19 94 ALA A CA 1
ATOM 675 C C . ALA A 1 94 ? -10.244 -2.295 11.609 1.00 98.19 94 ALA A C 1
ATOM 677 O O . ALA A 1 94 ? -9.473 -2.361 10.659 1.00 98.19 94 ALA A O 1
ATOM 678 N N . ASP A 1 95 ? -10.435 -3.306 12.459 1.00 98.56 95 ASP A N 1
ATOM 679 C CA . ASP A 1 95 ? -9.747 -4.596 12.364 1.00 98.56 95 ASP A CA 1
ATOM 680 C C . ASP A 1 95 ? -10.048 -5.315 11.040 1.00 98.56 95 ASP A C 1
ATOM 682 O O . ASP A 1 95 ? -9.129 -5.704 10.318 1.00 98.56 95 ASP A O 1
ATOM 686 N N . ALA A 1 96 ? -11.326 -5.386 10.652 1.00 98.56 96 ALA A N 1
ATOM 687 C CA . ALA A 1 96 ? -11.729 -5.970 9.373 1.00 98.56 96 ALA A CA 1
ATOM 688 C C . ALA A 1 96 ? -11.122 -5.218 8.172 1.00 98.56 96 ALA A C 1
ATOM 690 O O . ALA A 1 96 ? -10.528 -5.827 7.282 1.00 98.56 96 ALA A O 1
ATOM 691 N N . ALA A 1 97 ? -11.217 -3.884 8.168 1.00 98.50 97 ALA A N 1
ATOM 692 C CA . ALA A 1 97 ? -10.655 -3.048 7.107 1.00 98.50 97 ALA A CA 1
ATOM 693 C C . ALA A 1 97 ? -9.119 -3.127 7.038 1.00 98.50 97 ALA A C 1
ATOM 695 O O . ALA A 1 97 ? -8.545 -3.111 5.949 1.00 98.50 97 ALA A O 1
ATOM 696 N N . HIS A 1 98 ? -8.451 -3.222 8.190 1.00 98.44 98 HIS A N 1
ATOM 697 C CA . HIS A 1 98 ? -7.009 -3.416 8.275 1.00 98.44 98 HIS A CA 1
ATOM 698 C C . HIS A 1 98 ? -6.608 -4.759 7.650 1.00 98.44 98 HIS A C 1
ATOM 700 O O . HIS A 1 98 ? -5.709 -4.792 6.811 1.00 98.44 98 HIS A O 1
ATOM 706 N N . GLY A 1 99 ? -7.333 -5.840 7.965 1.00 98.12 99 GLY A N 1
ATOM 707 C CA . GLY A 1 99 ? -7.146 -7.157 7.347 1.00 98.12 99 GLY A CA 1
ATOM 708 C C . GLY A 1 99 ? -7.234 -7.126 5.816 1.00 98.12 99 GLY A C 1
ATOM 709 O O . GLY A 1 99 ? -6.306 -7.576 5.141 1.00 98.12 99 GLY A O 1
ATOM 710 N N . GLU A 1 100 ? -8.281 -6.508 5.256 1.00 98.00 100 GLU A N 1
ATOM 711 C CA . GLU A 1 100 ? -8.444 -6.348 3.796 1.00 98.00 100 GLU A CA 1
ATOM 712 C C . GLU A 1 100 ? -7.254 -5.607 3.143 1.00 98.00 100 GLU A C 1
ATOM 714 O O . GLU A 1 100 ? -6.795 -5.941 2.041 1.00 98.00 100 GLU A O 1
ATOM 719 N N . LEU A 1 101 ? -6.717 -4.583 3.812 1.00 98.25 101 LEU A N 1
ATOM 720 C CA . LEU A 1 101 ? -5.568 -3.834 3.301 1.00 98.25 101 LEU A CA 1
ATOM 721 C C . LEU A 1 101 ? -4.245 -4.584 3.479 1.00 98.25 101 LEU A C 1
ATOM 723 O O . LEU A 1 101 ? -3.368 -4.449 2.624 1.00 98.25 101 LEU A O 1
ATOM 727 N N . CYS A 1 102 ? -4.099 -5.419 4.509 1.00 97.75 102 CYS A N 1
ATOM 728 C CA . CYS A 1 102 ? -2.961 -6.330 4.636 1.00 97.75 102 CYS A CA 1
ATOM 729 C C . CYS A 1 102 ? -2.914 -7.343 3.485 1.00 97.75 102 CYS A C 1
ATOM 731 O O . CYS A 1 102 ? -1.835 -7.611 2.953 1.00 97.75 102 CYS A O 1
ATOM 733 N N . GLU A 1 103 ? -4.060 -7.856 3.035 1.00 97.62 103 GLU A N 1
ATOM 734 C CA . GLU A 1 103 ? -4.125 -8.705 1.838 1.00 97.62 103 GLU A CA 1
ATOM 735 C C . GLU A 1 103 ? -3.708 -7.938 0.577 1.00 97.62 103 GLU A C 1
ATOM 737 O O . GLU A 1 103 ? -2.947 -8.445 -0.254 1.00 97.62 103 GLU A O 1
ATOM 742 N N . THR A 1 104 ? -4.148 -6.682 0.453 1.00 97.25 104 THR A N 1
ATOM 743 C CA . THR A 1 104 ? -3.712 -5.792 -0.633 1.00 97.25 104 THR A CA 1
ATOM 744 C C . THR A 1 104 ? -2.192 -5.586 -0.599 1.00 97.25 104 THR A C 1
ATOM 746 O O . THR A 1 104 ? -1.535 -5.744 -1.628 1.00 97.25 104 THR A O 1
ATOM 749 N N . LEU A 1 105 ? -1.605 -5.311 0.571 1.00 96.75 105 LEU A N 1
ATOM 750 C CA . LEU A 1 105 ? -0.153 -5.199 0.757 1.00 96.75 105 LEU A CA 1
ATOM 751 C C . LEU A 1 105 ? 0.575 -6.484 0.368 1.00 96.75 105 LEU A C 1
ATOM 753 O O . LEU A 1 105 ? 1.573 -6.425 -0.349 1.00 96.75 105 LEU A O 1
ATOM 757 N N . HIS A 1 106 ? 0.077 -7.641 0.803 1.00 97.38 106 HIS A N 1
ATOM 758 C CA . HIS A 1 106 ? 0.667 -8.927 0.455 1.00 97.38 106 HIS A CA 1
ATOM 759 C C . HIS A 1 106 ? 0.700 -9.127 -1.065 1.00 97.38 106 HIS A C 1
ATOM 761 O O . HIS A 1 106 ? 1.754 -9.447 -1.621 1.00 97.38 106 HIS A O 1
ATOM 767 N N . ARG A 1 107 ? -0.415 -8.858 -1.757 1.00 97.75 107 ARG A N 1
ATOM 768 C CA . ARG A 1 107 ? -0.507 -8.944 -3.222 1.00 97.75 107 ARG A CA 1
ATOM 769 C C . ARG A 1 107 ? 0.466 -7.994 -3.926 1.00 97.75 107 ARG A C 1
ATOM 771 O O . ARG A 1 107 ? 1.111 -8.389 -4.895 1.00 97.75 107 ARG A O 1
ATOM 778 N N . LEU A 1 108 ? 0.583 -6.752 -3.456 1.00 97.38 108 LEU A N 1
ATOM 779 C CA . LEU A 1 108 ? 1.505 -5.768 -4.033 1.00 97.38 108 LEU A CA 1
ATOM 780 C C . LEU A 1 108 ? 2.971 -6.173 -3.817 1.00 97.38 108 LEU A C 1
ATOM 782 O O . LEU A 1 108 ? 3.753 -6.171 -4.766 1.00 97.38 108 LEU A O 1
ATOM 786 N N . ASN A 1 109 ? 3.335 -6.570 -2.595 1.00 96.94 109 ASN A N 1
ATOM 787 C CA . ASN A 1 109 ? 4.714 -6.891 -2.215 1.00 96.94 109 ASN A CA 1
ATOM 788 C C . ASN A 1 109 ? 5.231 -8.195 -2.839 1.00 96.94 109 ASN A C 1
ATOM 790 O O . ASN A 1 109 ? 6.435 -8.347 -3.026 1.00 96.94 109 ASN A O 1
ATOM 794 N N . THR A 1 110 ? 4.340 -9.127 -3.180 1.00 97.94 110 THR A N 1
ATOM 795 C CA . THR A 1 110 ? 4.694 -10.394 -3.847 1.00 97.94 110 THR A CA 1
ATOM 796 C C . THR A 1 110 ? 4.629 -10.317 -5.377 1.00 97.94 110 THR A C 1
ATOM 798 O O . THR A 1 110 ? 4.937 -11.293 -6.061 1.00 97.94 110 THR A O 1
ATOM 801 N N . SER A 1 111 ? 4.271 -9.162 -5.949 1.00 98.31 111 SER A N 1
ATOM 802 C CA . SER A 1 111 ? 4.171 -8.989 -7.400 1.00 98.31 111 SER A CA 1
ATOM 803 C C . SER A 1 111 ? 5.544 -9.007 -8.080 1.00 98.31 111 SER A C 1
ATOM 805 O O . SER A 1 111 ? 6.343 -8.073 -7.958 1.00 98.31 111 SER A O 1
ATOM 807 N N . ALA A 1 112 ? 5.785 -10.040 -8.891 1.00 98.44 112 ALA A N 1
ATOM 808 C CA . ALA A 1 112 ? 6.993 -10.156 -9.707 1.00 98.44 112 ALA A CA 1
ATOM 809 C C . ALA A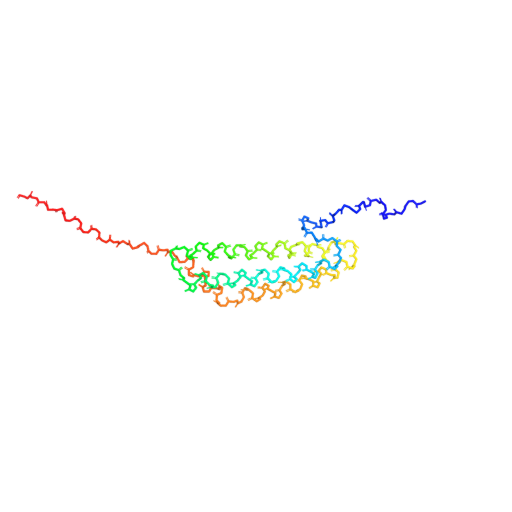 1 112 ? 7.142 -9.003 -10.719 1.00 98.44 112 ALA A C 1
ATOM 811 O O . ALA A 1 112 ? 8.260 -8.575 -11.007 1.00 98.44 112 ALA A O 1
ATOM 812 N N . GLU A 1 113 ? 6.033 -8.465 -11.235 1.00 98.38 113 GLU A N 1
ATOM 813 C CA . GLU A 1 113 ? 6.056 -7.350 -12.188 1.00 98.38 113 GLU A CA 1
ATOM 814 C C . GLU A 1 113 ? 6.445 -6.026 -11.525 1.00 98.38 113 GLU A C 1
ATOM 816 O O . GLU A 1 113 ? 7.262 -5.281 -12.072 1.00 98.38 113 GLU A O 1
ATOM 821 N N . LEU A 1 114 ? 5.903 -5.738 -10.335 1.00 98.19 114 LEU A N 1
ATOM 822 C CA . LEU A 1 114 ? 6.301 -4.554 -9.567 1.00 98.19 114 LEU A CA 1
ATOM 823 C C . LEU A 1 114 ? 7.759 -4.659 -9.120 1.00 98.19 114 LEU A C 1
ATOM 825 O O . LEU A 1 114 ? 8.498 -3.678 -9.215 1.00 98.19 114 LEU A O 1
ATOM 829 N N . HIS A 1 115 ? 8.197 -5.853 -8.717 1.00 98.06 115 HIS A N 1
ATOM 830 C CA . HIS A 1 115 ? 9.599 -6.113 -8.414 1.00 98.06 115 HIS A CA 1
ATOM 831 C C . HIS A 1 115 ? 10.504 -5.863 -9.633 1.00 98.06 115 HIS A C 1
ATOM 833 O O . HIS A 1 115 ? 11.499 -5.145 -9.526 1.00 98.06 115 HIS A O 1
ATOM 839 N N . ALA A 1 116 ? 10.153 -6.394 -10.809 1.00 97.75 116 ALA A N 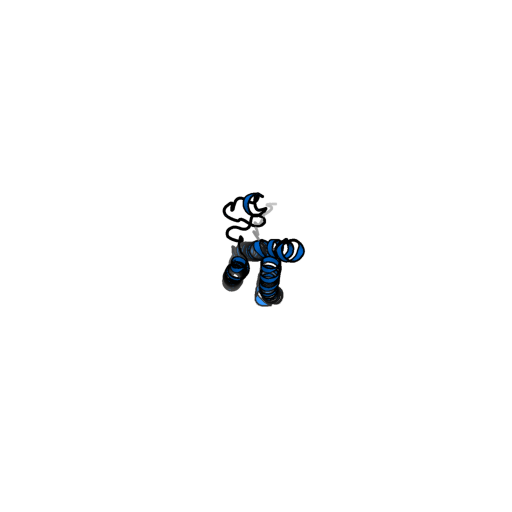1
ATOM 840 C CA . ALA A 1 116 ? 10.917 -6.174 -12.037 1.00 97.75 116 ALA A CA 1
ATOM 841 C C . ALA A 1 116 ? 10.996 -4.684 -12.410 1.00 97.75 116 ALA A C 1
ATOM 843 O O . ALA A 1 116 ? 12.076 -4.187 -12.743 1.00 97.75 116 ALA A O 1
ATOM 844 N N . ALA A 1 117 ? 9.882 -3.954 -12.278 1.00 97.44 117 ALA A N 1
ATOM 845 C CA . ALA A 1 117 ? 9.842 -2.511 -12.485 1.00 97.44 117 ALA A CA 1
ATOM 846 C C . ALA A 1 117 ? 10.787 -1.774 -11.522 1.00 97.44 117 ALA A C 1
ATOM 848 O O . ALA A 1 117 ? 11.610 -0.968 -11.965 1.00 97.44 117 ALA A O 1
ATOM 849 N N . ALA A 1 118 ? 10.712 -2.074 -10.221 1.00 96.56 118 ALA A N 1
ATOM 850 C CA . ALA A 1 118 ? 11.573 -1.478 -9.202 1.00 96.56 118 ALA A CA 1
ATOM 851 C C . ALA A 1 118 ? 13.061 -1.752 -9.480 1.00 96.56 118 ALA A C 1
ATOM 853 O O . ALA A 1 118 ? 13.876 -0.827 -9.480 1.00 96.56 118 ALA A O 1
ATOM 854 N N . ALA A 1 119 ? 13.411 -2.999 -9.806 1.00 95.75 119 ALA A N 1
ATOM 855 C CA . 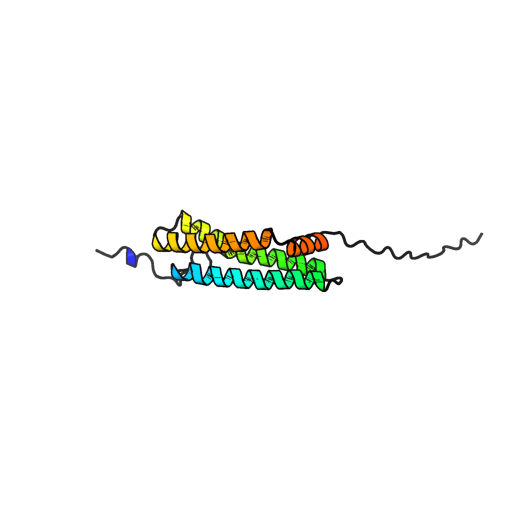ALA A 1 119 ? 14.776 -3.393 -10.138 1.00 95.75 119 ALA A CA 1
ATOM 856 C C . ALA A 1 119 ? 15.300 -2.674 -11.392 1.00 95.75 119 ALA A C 1
ATOM 858 O O . ALA A 1 119 ? 16.445 -2.219 -11.419 1.00 95.75 119 ALA A O 1
ATOM 859 N N . ALA A 1 120 ? 14.467 -2.526 -12.427 1.00 92.25 120 ALA A N 1
ATOM 860 C CA . ALA A 1 120 ? 14.828 -1.783 -13.630 1.00 92.25 120 ALA A CA 1
ATOM 861 C C . ALA A 1 120 ? 15.069 -0.293 -13.341 1.00 92.25 120 ALA A C 1
ATOM 863 O O . ALA A 1 120 ? 15.990 0.293 -13.907 1.00 92.25 120 ALA A O 1
ATOM 864 N N . ALA A 1 121 ? 14.281 0.308 -12.446 1.00 93.25 121 ALA A N 1
ATOM 865 C CA . ALA A 1 121 ? 14.434 1.708 -12.058 1.00 93.25 121 ALA A CA 1
ATOM 866 C C . ALA A 1 121 ? 15.654 1.967 -11.156 1.00 93.25 121 ALA A C 1
ATOM 868 O O . ALA A 1 121 ? 16.204 3.066 -11.189 1.00 93.25 121 ALA A O 1
ATOM 869 N N . ALA A 1 122 ? 16.079 0.972 -10.372 1.00 87.62 122 ALA A N 1
ATOM 870 C CA . ALA A 1 122 ? 17.235 1.062 -9.477 1.00 87.62 122 ALA A CA 1
ATOM 871 C C . ALA A 1 122 ? 18.585 0.883 -10.192 1.00 87.62 122 ALA A C 1
ATOM 873 O O . ALA A 1 122 ? 19.630 1.236 -9.643 1.00 87.62 122 ALA A O 1
ATOM 874 N N . ARG A 1 123 ? 18.593 0.334 -11.414 1.00 78.38 123 ARG A N 1
ATOM 875 C CA . ARG A 1 123 ? 19.827 0.188 -12.189 1.00 78.38 123 ARG A CA 1
ATOM 876 C C . ARG A 1 123 ? 20.356 1.570 -12.579 1.00 78.38 123 ARG A C 1
ATOM 878 O O . ARG A 1 123 ? 19.606 2.361 -13.156 1.00 78.38 123 ARG A O 1
ATOM 885 N N . PRO A 1 124 ? 21.640 1.874 -12.312 1.00 60.66 124 PRO A N 1
ATOM 886 C CA . PRO A 1 124 ? 22.223 3.126 -12.757 1.00 60.66 124 PRO A CA 1
ATOM 887 C C . PRO A 1 124 ? 22.094 3.203 -14.276 1.00 60.66 124 PRO A C 1
ATOM 889 O O . PRO A 1 124 ? 22.429 2.251 -14.984 1.00 60.66 124 PRO A O 1
ATOM 892 N N . ALA A 1 125 ? 21.589 4.334 -14.776 1.00 58.53 125 ALA A N 1
ATOM 893 C CA . ALA A 1 125 ? 21.603 4.617 -16.199 1.00 58.53 125 ALA A CA 1
ATOM 894 C C . ALA A 1 125 ? 23.062 4.532 -16.650 1.00 58.53 125 ALA A C 1
ATOM 896 O O . ALA A 1 125 ? 23.871 5.395 -16.301 1.00 58.53 125 ALA A O 1
ATOM 897 N N . VAL A 1 126 ? 23.423 3.464 -17.365 1.00 51.00 126 VAL A N 1
ATOM 898 C CA . VAL A 1 126 ? 24.739 3.348 -17.984 1.00 51.00 126 VAL A CA 1
ATOM 899 C C . VAL A 1 126 ? 24.839 4.540 -18.925 1.00 51.00 126 VAL A C 1
ATOM 901 O O . VAL A 1 126 ? 24.208 4.567 -19.980 1.00 51.00 126 VAL A O 1
ATOM 904 N N . ARG A 1 127 ? 25.561 5.583 -18.497 1.00 50.19 127 ARG A N 1
ATOM 905 C CA . ARG A 1 127 ? 25.903 6.719 -19.348 1.00 50.19 127 ARG A CA 1
ATOM 906 C C . ARG A 1 127 ? 26.584 6.124 -20.570 1.00 50.19 127 ARG A C 1
ATOM 908 O O . ARG A 1 127 ? 27.686 5.592 -20.451 1.00 50.19 127 ARG A O 1
ATOM 915 N N . GLY A 1 128 ? 25.942 6.231 -21.728 1.00 44.62 128 GLY A N 1
ATOM 916 C CA . GLY A 1 128 ? 26.634 6.093 -22.997 1.00 44.62 128 GLY A CA 1
ATOM 917 C C . GLY A 1 128 ? 27.752 7.128 -23.020 1.00 44.62 128 GLY A C 1
ATOM 918 O O . GLY A 1 128 ? 27.508 8.309 -23.256 1.00 44.62 128 GLY A O 1
ATOM 919 N N . ARG A 1 129 ? 28.980 6.702 -22.714 1.00 44.53 129 ARG A N 1
ATOM 920 C CA . ARG A 1 129 ? 30.175 7.392 -2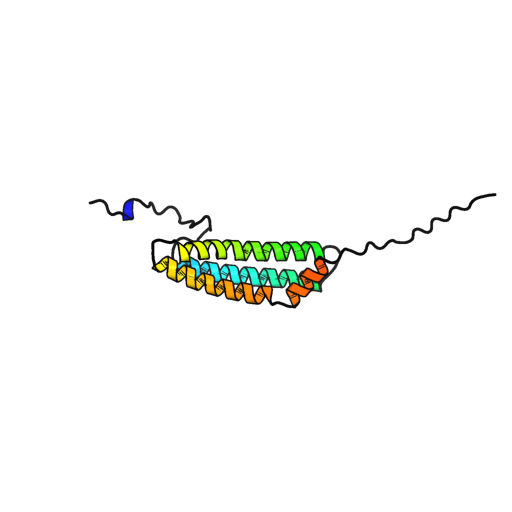3.185 1.00 44.53 129 ARG A CA 1
ATOM 921 C C . ARG A 1 129 ? 30.186 7.178 -24.691 1.00 44.53 129 ARG A C 1
ATOM 923 O O . ARG A 1 129 ? 30.682 6.167 -25.169 1.00 44.53 129 ARG A O 1
ATOM 930 N N . GLY A 1 130 ? 29.563 8.101 -25.417 1.00 43.25 130 GLY A N 1
ATOM 931 C CA . GLY A 1 130 ? 29.914 8.315 -26.808 1.00 43.25 130 GLY A CA 1
ATOM 932 C C . GLY A 1 130 ? 31.372 8.746 -26.830 1.00 43.25 130 GLY A C 1
ATOM 933 O O . GLY A 1 130 ? 31.724 9.782 -26.265 1.00 43.25 130 GLY A O 1
ATOM 934 N N . GLU A 1 131 ? 32.216 7.901 -27.404 1.00 46.25 131 GLU A N 1
ATOM 935 C CA . GLU A 1 131 ? 33.582 8.231 -27.761 1.00 46.25 131 GLU A CA 1
ATOM 936 C C . GLU A 1 131 ? 33.566 9.441 -28.700 1.00 46.25 131 GLU A C 1
ATOM 938 O O . GLU A 1 131 ? 33.254 9.335 -29.883 1.00 46.25 131 GLU A O 1
ATOM 943 N N . ALA A 1 132 ? 33.898 10.617 -28.173 1.00 46.59 132 ALA A N 1
ATOM 944 C CA . ALA A 1 132 ? 34.371 11.715 -28.996 1.00 46.59 132 ALA A CA 1
ATOM 945 C C . ALA A 1 132 ? 35.874 11.500 -29.200 1.00 46.59 132 ALA A C 1
ATOM 947 O O . ALA A 1 132 ? 36.703 12.034 -28.463 1.00 46.59 132 ALA A O 1
ATOM 948 N N . GLY A 1 133 ? 36.221 10.676 -30.189 1.00 49.44 133 GLY A N 1
ATOM 949 C CA . GLY A 1 133 ? 37.562 10.631 -30.759 1.00 49.44 133 GLY A CA 1
ATOM 950 C C . GLY A 1 133 ? 37.876 11.963 -31.441 1.00 49.44 133 GLY A C 1
ATOM 951 O O . GLY A 1 133 ? 37.759 12.090 -32.654 1.00 49.44 133 GLY A O 1
ATOM 952 N N . SER A 1 134 ? 38.248 12.980 -30.663 1.00 45.91 134 SER A N 1
ATOM 953 C CA . SER A 1 134 ? 38.831 14.215 -31.186 1.00 45.91 134 SER A CA 1
ATOM 954 C C . SER A 1 134 ? 40.338 14.020 -31.278 1.00 45.91 134 SER A C 1
ATOM 956 O O . SER A 1 134 ? 41.062 14.176 -30.296 1.00 45.91 134 SER A O 1
ATOM 958 N N . GLY A 1 135 ? 40.797 13.645 -32.471 1.00 47.94 135 GLY A N 1
ATOM 959 C CA . GLY A 1 135 ? 42.209 13.518 -32.795 1.00 47.94 135 GLY A CA 1
ATOM 960 C C . GLY A 1 135 ? 42.960 14.825 -32.556 1.00 47.94 135 GLY A C 1
ATOM 961 O O . GLY A 1 135 ? 42.772 15.806 -33.274 1.00 47.94 135 GLY A O 1
ATOM 962 N N . LEU A 1 136 ? 43.862 14.815 -31.578 1.00 41.81 136 LEU A N 1
ATOM 963 C CA . LEU A 1 136 ? 44.900 15.826 -31.464 1.00 41.81 136 LEU A CA 1
ATOM 964 C C . LEU A 1 136 ? 46.060 15.395 -32.374 1.00 41.81 136 LEU A C 1
ATOM 966 O O . LEU A 1 136 ? 46.879 14.555 -32.007 1.00 41.81 136 LEU A O 1
ATOM 970 N N . ARG A 1 137 ? 46.108 15.935 -33.598 1.00 46.75 137 ARG A N 1
ATOM 971 C CA . ARG A 1 137 ? 47.314 15.852 -34.432 1.00 46.75 137 ARG A CA 1
ATOM 972 C C . ARG A 1 137 ? 48.389 16.729 -33.788 1.00 46.75 137 ARG A C 1
ATOM 974 O O . ARG 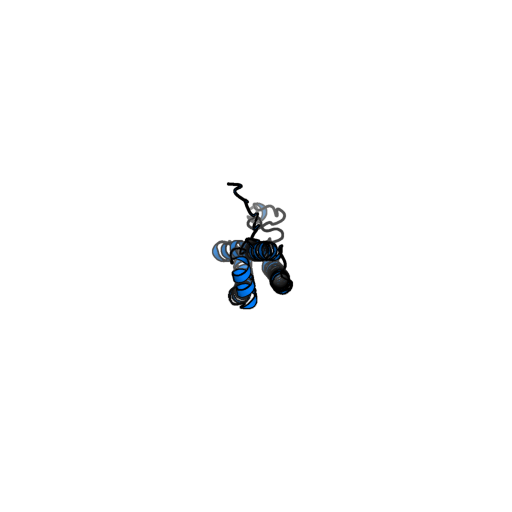A 1 137 ? 48.324 17.950 -33.903 1.00 46.75 137 ARG A O 1
ATOM 981 N N . LEU A 1 138 ? 49.375 16.113 -33.140 1.00 43.47 138 LEU A N 1
ATOM 982 C CA . LEU A 1 138 ? 50.655 16.769 -32.882 1.00 43.47 138 LEU A CA 1
ATOM 983 C C . LEU A 1 138 ? 51.354 16.974 -34.230 1.00 43.47 138 LEU A C 1
ATOM 985 O O . LEU A 1 138 ? 51.703 16.009 -34.909 1.00 43.47 138 LEU A O 1
ATOM 989 N N . ARG A 1 139 ? 51.504 18.238 -34.633 1.00 46.84 139 ARG A N 1
ATOM 990 C CA . ARG A 1 139 ? 52.477 18.628 -35.654 1.00 46.84 139 ARG A CA 1
ATOM 991 C C . ARG A 1 139 ? 53.844 18.627 -34.976 1.00 46.84 139 ARG A C 1
ATOM 993 O O . ARG A 1 139 ? 54.062 19.437 -34.078 1.00 46.84 139 ARG A O 1
ATOM 1000 N N . VAL A 1 140 ? 54.689 17.681 -35.372 1.00 56.53 140 VAL A N 1
ATOM 1001 C CA . VAL A 1 140 ? 56.147 17.778 -35.229 1.00 56.53 140 VAL A CA 1
ATOM 1002 C C . VAL A 1 140 ? 56.674 18.455 -36.484 1.00 56.53 140 VAL A C 1
ATOM 1004 O O . VAL A 1 140 ? 56.124 18.138 -37.566 1.00 56.53 140 VAL A O 1
#

Foldseek 3Di:
DDDPVVVDPPDCACQVVNHQPHDLVSLQVLLVVLLVVLVVLLVQLLVLQVVDDPCSLVSNVVSVVVNCCSLCSRLVSLVCQLPPPPDVSNVVSSVVSNVSSVVSVVCCVPDPSNVVSNVVSPDPPPPPPPDPPPDDDDDD